Protein AF-A0A2X1XRP8-F1 (afdb_monomer_lite)

Radius of gyration: 18.34 Å; chains: 1; bounding box: 38×31×45 Å

Organism: Photobacterium damselae (NCBI:txid38293)

Secondary structure (DSSP, 8-state):
-EEEETTEEEE---S---TTTS-HHHHHHHHHTTHHHHHHHHHIIIIITTT----S--SHHHHHHHHHHHHHHHHHHHHHHHHHHHHTTPPPP-SS---

Sequence (99 aa):
MTRKIKGKDYQVLTSMIDPLRYPSKDIVALYEHRWEIELGYREQKQYMLGNRLTLRSRLPELVRQELWGILLTYNLIRYQMVELVLQFKRELPSLSIEF

pLDDT: mean 85.44, std 12.18, range [32.94, 96.56]

Structure (mmCIF, N/CA/C/O backbone):
data_AF-A0A2X1XRP8-F1
#
_entry.id   AF-A0A2X1XRP8-F1
#
loop_
_atom_site.group_PDB
_atom_site.id
_atom_site.type_symbol
_atom_site.label_atom_id
_atom_site.label_alt_id
_atom_site.label_comp_id
_atom_site.label_asym_id
_atom_site.label_entity_id
_atom_site.label_seq_id
_atom_site.pdbx_PDB_ins_code
_atom_site.Cartn_x
_atom_site.Cartn_y
_atom_site.Cartn_z
_atom_site.occupancy
_atom_site.B_iso_or_equiv
_atom_site.auth_seq_id
_atom_site.auth_comp_id
_atom_site.auth_asym_id
_atom_site.auth_atom_id
_atom_site.pdbx_PDB_model_num
ATOM 1 N N . MET A 1 1 ? -24.541 -4.079 3.205 1.00 83.75 1 MET A N 1
ATOM 2 C CA . MET A 1 1 ? -24.313 -3.223 4.395 1.00 83.75 1 MET A CA 1
ATOM 3 C C . MET A 1 1 ? -24.007 -1.807 3.922 1.00 83.75 1 MET A C 1
ATOM 5 O O . MET A 1 1 ? -23.320 -1.680 2.918 1.00 83.75 1 MET A O 1
ATOM 9 N N . THR A 1 2 ? -24.573 -0.766 4.544 1.00 82.06 2 THR A N 1
ATOM 10 C CA . THR A 1 2 ? -24.607 0.600 3.972 1.00 82.06 2 THR A CA 1
ATOM 11 C C . THR A 1 2 ? -23.906 1.607 4.881 1.00 82.06 2 THR A C 1
ATOM 13 O O . THR A 1 2 ? -24.127 1.597 6.090 1.00 82.06 2 THR A O 1
ATOM 16 N N . ARG A 1 3 ? -23.086 2.490 4.302 1.00 83.88 3 ARG A N 1
ATOM 17 C CA . ARG A 1 3 ? -22.387 3.587 4.986 1.00 83.88 3 ARG A CA 1
ATOM 18 C C . ARG A 1 3 ? -22.602 4.894 4.233 1.00 83.88 3 ARG A C 1
ATOM 20 O O . ARG A 1 3 ? -22.509 4.918 3.011 1.00 83.88 3 ARG A O 1
ATOM 27 N N . LYS A 1 4 ? -22.803 5.993 4.957 1.00 85.31 4 LYS A N 1
ATOM 28 C CA . LYS A 1 4 ? -22.880 7.335 4.375 1.00 85.31 4 LYS A CA 1
ATOM 29 C C . LYS A 1 4 ? -21.532 8.042 4.504 1.00 85.31 4 LYS A C 1
ATOM 31 O O . LYS A 1 4 ? -21.047 8.232 5.615 1.00 85.31 4 LYS A O 1
ATOM 36 N N . ILE A 1 5 ? -20.927 8.431 3.384 1.00 83.25 5 ILE A N 1
ATOM 37 C CA . ILE A 1 5 ? -19.656 9.172 3.339 1.00 83.25 5 ILE A CA 1
ATOM 38 C C . ILE A 1 5 ? -19.900 10.466 2.566 1.00 83.25 5 ILE A C 1
ATOM 40 O O . ILE A 1 5 ? -20.364 10.429 1.429 1.00 83.25 5 ILE A O 1
ATOM 44 N N . LYS A 1 6 ? -19.603 11.621 3.181 1.00 84.19 6 LYS A N 1
ATOM 45 C CA . LYS A 1 6 ? -19.793 12.958 2.573 1.00 84.19 6 LYS A CA 1
ATOM 46 C C . LYS A 1 6 ? -21.184 13.145 1.933 1.00 84.19 6 LYS A C 1
ATOM 48 O O . LYS A 1 6 ? -21.312 13.686 0.842 1.00 84.19 6 LYS A O 1
ATOM 53 N N . GLY A 1 7 ? -22.228 12.647 2.600 1.00 87.88 7 GLY A N 1
ATOM 54 C CA . GLY A 1 7 ? -23.619 12.752 2.142 1.00 87.88 7 GLY A CA 1
ATOM 55 C C . GLY A 1 7 ? -24.048 11.736 1.077 1.00 87.88 7 GLY A C 1
ATOM 56 O O . GLY A 1 7 ? -25.239 11.655 0.792 1.00 87.88 7 GLY A O 1
ATOM 57 N N . LYS A 1 8 ? -23.127 10.926 0.542 1.00 87.38 8 LYS A N 1
ATOM 58 C CA . LYS A 1 8 ? -23.419 9.866 -0.428 1.00 87.38 8 LYS A CA 1
ATOM 59 C C . LYS A 1 8 ? -23.477 8.505 0.262 1.00 87.38 8 LYS A C 1
ATOM 61 O O . LYS A 1 8 ? -22.635 8.204 1.109 1.00 87.38 8 LYS A O 1
ATOM 66 N N . ASP A 1 9 ? -24.461 7.691 -0.104 1.00 89.00 9 ASP A N 1
ATOM 67 C CA . ASP A 1 9 ? -24.600 6.331 0.415 1.00 89.00 9 ASP A CA 1
ATOM 68 C C . ASP A 1 9 ? -23.743 5.355 -0.400 1.00 89.00 9 ASP A C 1
ATOM 70 O O . ASP A 1 9 ? -23.770 5.339 -1.631 1.00 89.00 9 ASP A O 1
ATOM 74 N N . TYR A 1 10 ? -22.978 4.533 0.310 1.00 86.81 10 TYR A N 1
ATOM 75 C CA . TYR A 1 10 ? -22.119 3.486 -0.223 1.00 86.81 10 TYR A CA 1
ATOM 76 C C . TYR A 1 10 ? -22.582 2.146 0.325 1.00 86.81 10 TYR A C 1
ATOM 78 O O . TYR A 1 10 ? -22.816 2.000 1.525 1.00 86.81 10 TYR A O 1
ATOM 86 N N . GLN A 1 11 ? -22.692 1.156 -0.553 1.00 90.31 11 GLN A N 1
ATOM 87 C CA . GLN A 1 11 ? -23.033 -0.205 -0.168 1.00 90.31 11 GLN A CA 1
ATOM 88 C C . GLN A 1 11 ? -21.801 -1.095 -0.292 1.00 90.31 11 GLN A C 1
ATOM 90 O O . GLN A 1 11 ? -21.140 -1.119 -1.327 1.00 90.31 11 GLN A O 1
ATOM 95 N N . VAL A 1 12 ? -21.510 -1.831 0.775 1.00 89.31 12 VAL A N 1
ATOM 96 C CA . VAL A 1 12 ? -20.490 -2.876 0.807 1.00 89.31 12 VAL A CA 1
ATOM 97 C C . VAL A 1 12 ? -21.194 -4.227 0.703 1.00 89.31 12 VAL A C 1
ATOM 99 O O . VAL A 1 12 ? -22.127 -4.528 1.465 1.00 89.31 12 VAL A O 1
ATOM 102 N N . LEU A 1 13 ? -20.747 -5.014 -0.273 1.00 91.00 13 LEU A N 1
ATOM 103 C CA . LEU A 1 13 ? -21.150 -6.393 -0.530 1.00 91.00 13 LEU A CA 1
ATOM 104 C C . LEU A 1 13 ? -19.995 -7.305 -0.114 1.00 91.00 13 LEU A C 1
ATOM 106 O O . LEU A 1 13 ? -18.834 -6.990 -0.365 1.00 91.00 13 LEU A O 1
ATOM 110 N N . THR A 1 14 ? -20.307 -8.417 0.539 1.00 91.38 14 THR A N 1
ATOM 111 C CA . THR A 1 14 ? -19.311 -9.338 1.094 1.00 91.38 14 THR A CA 1
ATOM 112 C C . THR A 1 14 ? -19.816 -10.771 1.008 1.00 91.38 14 THR A C 1
ATOM 114 O O . THR A 1 14 ? -21.017 -11.010 1.118 1.00 91.38 14 THR A O 1
ATOM 117 N N . SER A 1 15 ? -18.899 -11.718 0.814 1.00 93.88 15 SER A N 1
ATOM 118 C CA . SER A 1 15 ? -19.167 -13.159 0.876 1.00 93.88 15 SER A CA 1
ATOM 119 C C . SER A 1 15 ? -19.139 -13.712 2.307 1.00 93.88 15 SER A C 1
ATOM 121 O O . SER A 1 15 ? -19.400 -14.893 2.515 1.00 93.88 15 SER A O 1
ATOM 123 N N . MET A 1 16 ? -18.825 -12.879 3.304 1.00 92.94 16 MET A N 1
ATOM 124 C CA . MET A 1 16 ? -18.883 -13.248 4.719 1.00 92.94 16 MET A CA 1
ATOM 125 C C . MET A 1 16 ? -20.345 -13.318 5.178 1.00 92.94 16 MET A C 1
ATOM 127 O O . MET A 1 16 ? -20.995 -12.287 5.339 1.00 92.94 16 MET A O 1
ATOM 131 N N . ILE A 1 17 ? -20.862 -14.539 5.353 1.00 93.56 17 ILE A N 1
ATOM 132 C CA . ILE A 1 17 ? -22.291 -14.797 5.611 1.00 93.56 17 ILE A CA 1
ATOM 133 C C . ILE A 1 17 ? -22.672 -14.900 7.092 1.00 93.56 17 ILE A C 1
ATOM 135 O O . ILE A 1 17 ? -23.853 -14.805 7.399 1.00 93.56 17 ILE A O 1
ATOM 139 N N . ASP A 1 18 ? -21.709 -15.117 7.994 1.00 94.81 18 ASP A N 1
ATOM 140 C CA . ASP A 1 18 ? -21.950 -15.283 9.435 1.00 94.81 18 ASP A CA 1
ATOM 141 C C . ASP A 1 18 ? -21.864 -13.925 10.161 1.00 94.81 18 ASP A C 1
ATOM 143 O O . ASP A 1 18 ? -20.757 -13.405 10.330 1.00 94.81 18 ASP A O 1
ATOM 147 N N . PRO A 1 19 ? -22.988 -13.340 10.621 1.00 90.25 19 PRO A N 1
ATOM 148 C CA . PRO A 1 19 ? -22.987 -12.014 11.238 1.00 90.25 19 PRO A CA 1
ATOM 149 C C . PRO A 1 19 ? -22.443 -11.989 12.673 1.00 90.25 19 PRO A C 1
ATOM 151 O O . PRO A 1 19 ? -22.065 -10.918 13.145 1.00 90.25 19 PRO A O 1
ATOM 154 N N . LEU A 1 20 ? -22.426 -13.132 13.375 1.00 93.69 20 LEU A N 1
ATOM 155 C CA . LEU A 1 20 ? -21.855 -13.250 14.724 1.00 93.69 20 LEU A CA 1
ATOM 156 C C . LEU A 1 20 ? -20.330 -13.284 14.650 1.00 93.69 20 LEU A C 1
ATOM 158 O O . LEU A 1 20 ? -19.655 -12.677 15.478 1.00 93.69 20 LEU A O 1
ATOM 162 N N . ARG A 1 21 ? -19.793 -13.970 13.636 1.00 94.19 21 ARG A N 1
ATOM 163 C CA . ARG A 1 21 ? -18.351 -14.039 13.386 1.00 94.19 21 ARG A CA 1
ATOM 164 C C . ARG A 1 21 ? -17.806 -12.812 12.661 1.00 94.19 21 ARG A C 1
ATOM 166 O O . ARG A 1 21 ? -16.666 -12.428 12.906 1.00 94.19 21 ARG A O 1
ATOM 173 N N . TYR A 1 22 ? -18.599 -12.212 11.776 1.00 92.44 22 TYR A N 1
ATOM 174 C CA . TYR A 1 22 ? -18.208 -11.054 10.976 1.00 92.44 22 TYR A CA 1
ATOM 175 C C . TYR A 1 22 ? -19.235 -9.925 11.122 1.00 92.44 22 TYR A C 1
ATOM 177 O O . TYR A 1 22 ? -20.097 -9.737 10.253 1.00 92.44 22 TYR A O 1
ATOM 185 N N . PRO A 1 23 ? -19.167 -9.151 12.218 1.00 92.69 23 PRO A N 1
ATOM 186 C CA . PRO A 1 23 ? -20.070 -8.034 12.425 1.00 92.69 23 PRO A CA 1
ATOM 187 C C . PRO A 1 23 ? -20.010 -7.036 11.265 1.00 92.69 23 PRO A C 1
ATOM 189 O O . PRO A 1 23 ? -18.944 -6.647 10.786 1.00 92.69 23 PRO A O 1
ATOM 192 N N . SER A 1 24 ? -21.178 -6.552 10.832 1.00 89.31 24 SER A N 1
ATOM 193 C CA . SER A 1 24 ? -21.268 -5.618 9.700 1.00 89.31 24 SER A CA 1
ATOM 194 C C . SER A 1 24 ? -20.456 -4.336 9.908 1.00 89.31 24 SER A C 1
ATOM 196 O O . SER A 1 24 ? -20.013 -3.751 8.923 1.00 89.31 24 SER A O 1
ATOM 198 N N . LYS A 1 25 ? -20.295 -3.876 11.154 1.00 89.12 25 LYS A N 1
ATOM 199 C CA . LYS A 1 25 ? -19.507 -2.676 11.465 1.00 89.12 25 LYS A CA 1
ATOM 200 C C . LYS A 1 25 ? -18.024 -2.895 11.175 1.00 89.12 25 LYS A C 1
ATOM 202 O O . LYS A 1 25 ? -17.406 -2.026 10.570 1.00 89.12 25 LYS A O 1
ATOM 207 N N . ASP A 1 26 ? -17.505 -4.067 11.517 1.00 91.19 26 ASP A N 1
ATOM 208 C CA . ASP A 1 26 ? -16.093 -4.409 11.347 1.00 91.19 26 ASP A CA 1
ATOM 209 C C . ASP A 1 26 ? -15.754 -4.587 9.867 1.00 91.19 26 ASP A C 1
ATOM 211 O O . ASP A 1 26 ? -14.733 -4.093 9.404 1.00 91.19 26 ASP A O 1
ATOM 215 N N . ILE A 1 27 ? -16.651 -5.203 9.088 1.00 91.69 27 ILE A N 1
ATOM 216 C CA . ILE A 1 27 ? -16.485 -5.316 7.630 1.00 91.69 27 ILE A CA 1
ATOM 217 C C . ILE A 1 27 ? -16.488 -3.932 6.971 1.00 91.69 27 ILE A C 1
ATOM 219 O O . ILE A 1 27 ? -15.672 -3.665 6.090 1.00 91.69 27 ILE A O 1
ATOM 223 N N . VAL A 1 28 ? -17.402 -3.046 7.382 1.00 89.25 28 VAL A N 1
ATOM 224 C CA . VAL A 1 28 ? -17.468 -1.680 6.845 1.00 89.25 28 VAL A CA 1
ATOM 225 C C . VAL A 1 28 ? -16.208 -0.895 7.203 1.00 89.25 28 VAL A C 1
ATOM 227 O O . VAL A 1 28 ? -15.658 -0.254 6.312 1.00 89.25 28 VAL A O 1
ATOM 230 N N . ALA A 1 29 ? -15.734 -0.986 8.450 1.00 87.88 29 ALA A N 1
ATOM 231 C CA . ALA A 1 29 ? -14.496 -0.351 8.901 1.00 87.88 29 ALA A CA 1
ATOM 232 C C . ALA A 1 29 ? -13.270 -0.897 8.151 1.00 87.88 29 ALA A C 1
ATOM 234 O O . ALA A 1 29 ? -12.455 -0.129 7.649 1.00 87.88 29 ALA A O 1
ATOM 235 N N . LEU A 1 30 ? -13.180 -2.219 7.974 1.00 88.44 30 LEU A N 1
ATOM 236 C CA . LEU A 1 30 ? -12.118 -2.858 7.197 1.00 88.44 30 LEU A CA 1
ATOM 237 C C . LEU A 1 30 ? -12.099 -2.361 5.746 1.00 88.44 30 LEU A C 1
ATOM 239 O O . LEU A 1 30 ? -11.037 -2.132 5.173 1.00 88.44 30 LEU A O 1
ATOM 243 N N . TYR A 1 31 ? -13.275 -2.161 5.150 1.00 87.44 31 TYR A N 1
ATOM 244 C CA . TYR A 1 31 ? -13.385 -1.664 3.783 1.00 87.44 31 TYR A CA 1
ATOM 245 C C . TYR A 1 31 ? -12.864 -0.224 3.626 1.00 87.44 31 TYR A C 1
ATOM 247 O O . TYR A 1 31 ? -12.513 0.174 2.515 1.00 87.44 31 TYR A O 1
ATOM 255 N N . GLU A 1 32 ? -12.758 0.555 4.709 1.00 80.44 32 GLU A N 1
ATOM 256 C CA . GLU A 1 32 ? -12.157 1.897 4.677 1.00 80.44 32 GLU A CA 1
ATOM 257 C C . GLU A 1 32 ? -10.664 1.838 4.338 1.00 80.44 32 GLU A C 1
ATOM 259 O O . GLU A 1 32 ? -10.178 2.642 3.540 1.00 80.44 32 GLU A O 1
ATOM 264 N N . HIS A 1 33 ? -9.967 0.812 4.831 1.00 85.06 33 HIS A N 1
ATOM 265 C CA . HIS A 1 33 ? -8.556 0.566 4.535 1.00 85.06 33 HIS A CA 1
ATOM 266 C C . HIS A 1 33 ? -8.309 0.173 3.074 1.00 85.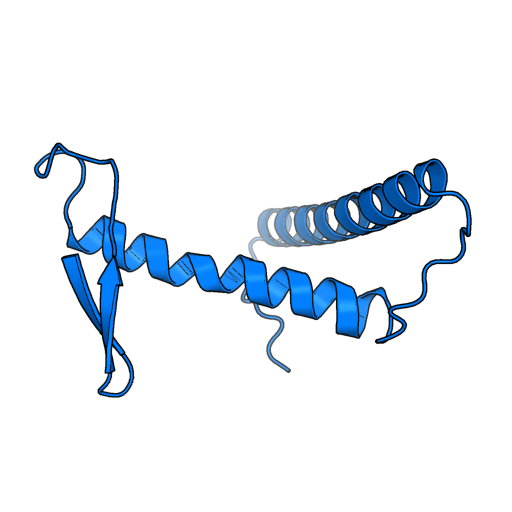06 33 HIS A C 1
ATOM 268 O O . HIS A 1 33 ? -7.176 0.224 2.604 1.00 85.06 33 HIS A O 1
ATOM 274 N N . ARG A 1 34 ? -9.354 -0.142 2.288 1.00 86.50 34 ARG A N 1
ATOM 275 C CA . ARG A 1 34 ? -9.197 -0.382 0.843 1.00 86.50 34 ARG A CA 1
ATOM 276 C C . ARG A 1 34 ? -8.551 0.815 0.147 1.00 86.50 34 ARG A C 1
ATOM 278 O O . ARG A 1 34 ? -7.824 0.619 -0.820 1.00 86.50 34 ARG A O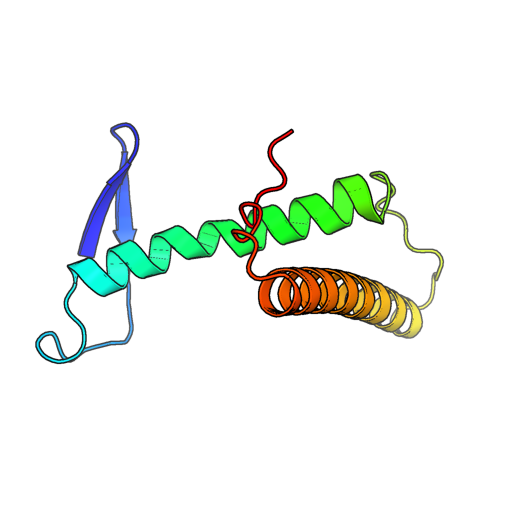 1
ATOM 285 N N . TRP A 1 35 ? -8.802 2.040 0.613 1.00 82.19 35 TRP A N 1
ATOM 286 C CA . TRP A 1 35 ? -8.240 3.243 -0.006 1.00 82.19 35 TRP A CA 1
ATOM 287 C C . TRP A 1 35 ? -6.705 3.299 0.065 1.00 82.19 35 TRP A C 1
ATOM 289 O O . TRP A 1 35 ? -6.071 3.938 -0.774 1.00 82.19 35 TRP A O 1
ATOM 299 N N . GLU A 1 36 ? -6.091 2.572 1.001 1.00 84.44 36 GLU A N 1
ATOM 300 C CA . GLU A 1 36 ? -4.634 2.504 1.151 1.00 84.44 36 GLU A CA 1
ATOM 301 C C . GLU A 1 36 ? -3.950 1.944 -0.104 1.00 84.44 36 GLU A C 1
ATOM 303 O O . GLU A 1 36 ? -2.883 2.424 -0.486 1.00 84.44 36 GLU A O 1
ATOM 308 N N . ILE A 1 37 ? -4.584 1.002 -0.819 1.00 85.69 37 ILE A N 1
ATOM 309 C CA . ILE A 1 37 ? -4.011 0.466 -2.065 1.00 85.69 37 ILE A CA 1
ATOM 310 C C . ILE A 1 37 ? -3.975 1.519 -3.177 1.00 85.69 37 ILE A C 1
ATOM 312 O O . ILE A 1 37 ? -3.034 1.571 -3.968 1.00 85.69 37 ILE A O 1
ATOM 316 N N . GLU A 1 38 ? -4.985 2.390 -3.234 1.00 87.94 38 GLU A N 1
ATOM 317 C CA . GLU A 1 38 ? -5.060 3.457 -4.232 1.00 87.94 38 GLU A CA 1
ATOM 318 C C . GLU A 1 38 ? -4.002 4.522 -3.969 1.00 87.94 38 GLU A C 1
ATOM 320 O O . GLU A 1 38 ? -3.380 5.033 -4.907 1.00 87.94 38 GLU A O 1
ATOM 325 N N . LEU A 1 39 ? -3.750 4.804 -2.690 1.00 87.38 39 LEU A N 1
ATOM 326 C CA . LEU A 1 39 ? -2.653 5.660 -2.278 1.00 87.38 39 LEU A CA 1
ATOM 327 C C . LEU A 1 39 ? -1.301 5.041 -2.650 1.0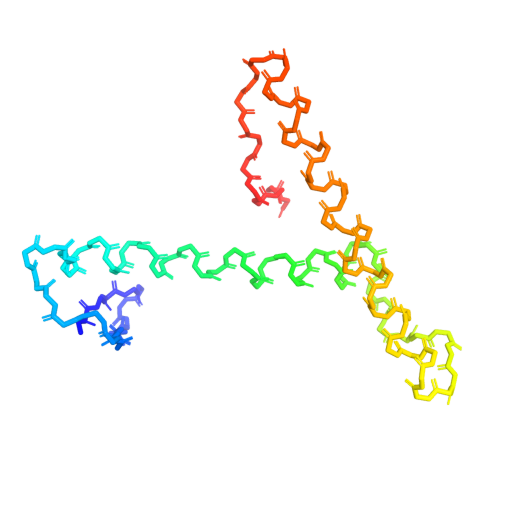0 87.38 39 LEU A C 1
ATOM 329 O O . LEU A 1 39 ? -0.490 5.715 -3.280 1.00 87.38 39 LEU A O 1
ATOM 333 N N . GLY A 1 40 ? -1.098 3.746 -2.395 1.00 88.50 40 GLY A N 1
ATOM 334 C CA . GLY A 1 40 ? 0.124 3.046 -2.798 1.00 88.50 40 GLY A CA 1
ATOM 335 C C . GLY A 1 40 ? 0.367 3.073 -4.312 1.00 88.50 40 GLY A C 1
ATOM 336 O O . GLY A 1 40 ? 1.489 3.305 -4.764 1.00 88.50 40 GLY A O 1
ATOM 337 N N . TYR A 1 41 ? -0.684 2.931 -5.128 1.00 88.31 41 TYR A N 1
ATOM 338 C CA . TYR A 1 41 ? -0.563 3.099 -6.581 1.00 88.31 41 TYR A CA 1
ATOM 339 C C . TYR A 1 41 ? -0.211 4.528 -6.991 1.00 88.31 41 TYR A C 1
ATOM 341 O O . TYR A 1 41 ? 0.556 4.714 -7.942 1.00 88.31 41 TYR A O 1
ATOM 349 N N . ARG A 1 42 ? -0.761 5.539 -6.307 1.00 89.00 42 ARG A N 1
ATOM 350 C CA . ARG A 1 42 ? -0.369 6.935 -6.529 1.00 89.00 42 ARG A CA 1
ATOM 351 C C . ARG A 1 42 ? 1.105 7.122 -6.208 1.00 89.00 42 ARG A C 1
ATOM 353 O O . ARG A 1 42 ? 1.812 7.709 -7.020 1.00 89.00 42 ARG A O 1
ATOM 360 N N . GLU A 1 43 ? 1.576 6.591 -5.086 1.00 89.38 43 GLU A N 1
ATOM 361 C CA . GLU A 1 43 ? 2.965 6.757 -4.672 1.00 89.38 43 GLU A CA 1
ATOM 362 C C . GLU A 1 43 ? 3.951 6.162 -5.679 1.00 89.38 43 GLU A C 1
ATOM 364 O O . GLU A 1 43 ? 4.925 6.811 -6.066 1.00 89.38 43 GLU A O 1
ATOM 369 N N . GLN A 1 44 ? 3.654 4.959 -6.174 1.00 89.44 44 GLN A N 1
ATOM 370 C CA . GLN A 1 44 ? 4.456 4.303 -7.205 1.00 89.44 44 GLN A CA 1
ATOM 371 C C . GLN A 1 44 ? 4.511 5.128 -8.498 1.00 89.44 44 GLN A C 1
ATOM 373 O O . GLN A 1 44 ? 5.585 5.366 -9.047 1.00 89.44 44 GLN A O 1
ATOM 378 N N . LYS A 1 45 ? 3.359 5.598 -8.992 1.00 87.56 45 LYS A N 1
ATOM 379 C CA . LYS A 1 45 ? 3.282 6.331 -10.267 1.00 87.56 45 LYS A CA 1
ATOM 380 C C . LYS A 1 45 ? 3.865 7.739 -10.175 1.00 87.56 45 LYS A C 1
ATOM 382 O O . LYS A 1 45 ? 4.586 8.169 -11.072 1.00 87.56 45 LYS A O 1
ATOM 387 N N . GLN A 1 46 ? 3.530 8.465 -9.116 1.00 87.62 46 GLN A N 1
ATOM 388 C CA . GLN A 1 46 ? 3.836 9.884 -8.990 1.00 87.62 46 GLN A CA 1
ATOM 389 C C . GLN A 1 46 ? 5.229 10.116 -8.410 1.00 87.62 46 GLN A C 1
ATOM 391 O O . GLN A 1 46 ? 5.975 10.921 -8.961 1.00 87.62 46 GLN A O 1
ATOM 396 N N . TYR A 1 47 ? 5.590 9.410 -7.337 1.00 85.69 47 TYR A N 1
ATOM 397 C CA . TYR A 1 47 ? 6.853 9.645 -6.640 1.00 85.69 47 TYR A CA 1
ATOM 398 C C . TYR A 1 47 ? 7.948 8.719 -7.153 1.00 85.69 47 TYR A C 1
ATOM 400 O O . TYR A 1 47 ? 8.949 9.197 -7.678 1.00 85.69 47 TYR A O 1
ATOM 408 N N . MET A 1 48 ? 7.744 7.401 -7.079 1.00 86.06 48 MET A N 1
ATOM 409 C CA . MET A 1 48 ? 8.794 6.442 -7.436 1.00 86.06 48 MET A CA 1
ATOM 410 C C . MET A 1 48 ? 9.163 6.509 -8.927 1.00 86.06 48 MET A C 1
ATOM 412 O O . MET A 1 48 ? 10.341 6.490 -9.274 1.00 86.06 48 MET A O 1
ATOM 416 N N . LEU A 1 49 ? 8.167 6.631 -9.809 1.00 87.00 49 LEU A N 1
ATOM 417 C CA . LEU A 1 49 ? 8.380 6.788 -11.252 1.00 87.00 49 LEU A CA 1
ATOM 418 C C . LEU A 1 49 ? 8.466 8.254 -11.704 1.00 87.00 49 LEU A C 1
ATOM 420 O O . LEU A 1 49 ? 8.637 8.519 -12.895 1.00 87.00 49 LEU A O 1
ATOM 424 N N . GLY A 1 50 ? 8.338 9.223 -10.792 1.00 85.00 50 GLY A N 1
ATOM 425 C CA . GLY A 1 50 ? 8.412 10.649 -11.124 1.00 85.00 50 GLY A CA 1
ATOM 426 C C . GLY A 1 50 ? 7.396 11.080 -12.188 1.00 85.00 50 GLY A C 1
ATOM 427 O O . GLY A 1 50 ? 7.734 11.855 -13.083 1.00 85.00 50 GLY A O 1
ATOM 428 N N . ASN A 1 51 ? 6.183 10.518 -12.150 1.00 84.06 51 ASN A N 1
ATOM 429 C CA . ASN A 1 51 ? 5.115 10.718 -13.135 1.00 84.06 51 ASN A CA 1
ATOM 43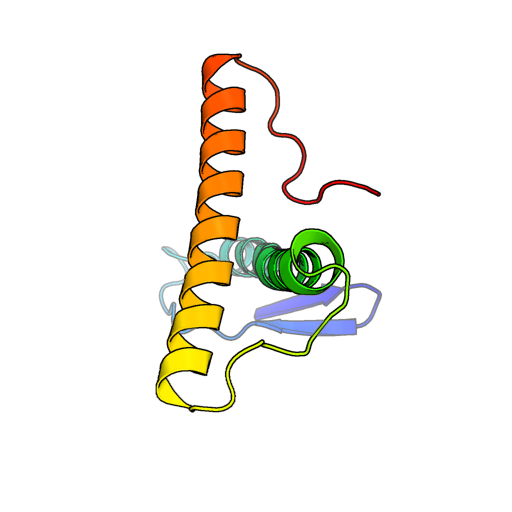0 C C . ASN A 1 51 ? 5.468 10.283 -14.576 1.00 84.06 51 ASN A C 1
ATOM 432 O O . ASN A 1 51 ? 4.750 10.598 -15.527 1.00 84.06 51 ASN A O 1
ATOM 436 N N . ARG A 1 52 ? 6.564 9.534 -14.764 1.00 83.25 52 ARG A N 1
ATOM 437 C CA . ARG A 1 52 ? 6.921 8.924 -16.049 1.00 83.25 52 ARG A CA 1
ATOM 438 C C . ARG A 1 52 ? 6.230 7.573 -16.160 1.00 83.25 52 ARG A C 1
ATOM 440 O O . ARG A 1 52 ? 6.694 6.573 -15.629 1.00 83.25 52 ARG A O 1
ATOM 447 N N . LEU A 1 53 ? 5.111 7.546 -16.877 1.00 72.25 53 LEU A N 1
ATOM 448 C CA . LEU A 1 53 ? 4.340 6.319 -17.116 1.00 72.25 53 LEU A CA 1
ATOM 449 C C . LEU A 1 53 ? 4.912 5.447 -18.247 1.00 72.25 53 LEU A C 1
ATOM 451 O O . LEU A 1 53 ? 4.375 4.383 -18.542 1.00 72.25 53 LEU A O 1
ATOM 455 N N . THR A 1 54 ? 5.981 5.894 -18.906 1.00 81.31 54 THR A N 1
ATOM 456 C CA . THR A 1 54 ? 6.635 5.158 -19.989 1.00 81.31 54 THR A CA 1
ATOM 457 C C . THR A 1 54 ? 7.668 4.188 -19.431 1.00 81.31 54 THR A C 1
ATOM 459 O O . THR A 1 54 ? 8.692 4.614 -18.892 1.00 81.31 54 THR A O 1
ATOM 462 N N . LEU A 1 55 ? 7.408 2.897 -19.612 1.00 86.12 55 LEU A N 1
ATOM 463 C CA . LEU A 1 55 ? 8.355 1.819 -19.341 1.00 86.12 55 LEU A CA 1
ATOM 464 C C . LEU A 1 55 ? 9.421 1.755 -20.441 1.00 86.12 55 LEU A C 1
ATOM 466 O O . LEU A 1 55 ? 9.190 2.184 -21.576 1.00 86.12 55 LEU A O 1
ATOM 470 N N . ARG A 1 56 ? 10.611 1.258 -20.099 1.00 88.94 56 ARG A N 1
ATOM 471 C CA . ARG A 1 56 ? 11.761 1.260 -21.017 1.00 88.94 56 ARG A CA 1
ATOM 472 C C . ARG A 1 56 ? 11.642 0.202 -22.102 1.00 88.94 56 ARG A C 1
ATOM 474 O O . ARG A 1 56 ? 12.086 0.432 -23.229 1.00 88.94 56 ARG A O 1
ATOM 481 N N . SER A 1 57 ? 11.091 -0.960 -21.764 1.00 90.00 57 SER A N 1
ATOM 482 C CA . SER A 1 57 ? 11.023 -2.066 -22.712 1.00 90.00 57 SER A CA 1
ATOM 483 C C . SER A 1 57 ? 9.879 -1.925 -23.716 1.00 90.00 57 SER A C 1
ATOM 485 O O . SER A 1 57 ? 8.801 -1.430 -23.402 1.00 90.00 57 SER A O 1
ATOM 487 N N . ARG A 1 58 ? 10.112 -2.414 -24.939 1.00 90.12 58 ARG A N 1
ATOM 488 C CA . ARG A 1 58 ? 9.102 -2.528 -26.007 1.00 90.12 58 ARG A CA 1
ATOM 489 C C . ARG A 1 58 ? 8.620 -3.967 -26.226 1.00 90.12 58 ARG A C 1
ATOM 491 O O . ARG A 1 58 ? 7.765 -4.195 -27.074 1.00 90.12 58 ARG A O 1
ATOM 498 N N . LEU A 1 59 ? 9.167 -4.928 -25.477 1.00 95.56 59 LEU A N 1
ATOM 499 C CA . LEU A 1 59 ? 8.780 -6.341 -25.518 1.00 95.56 59 LEU A CA 1
ATOM 500 C C . LEU A 1 59 ? 7.780 -6.635 -24.386 1.00 95.56 59 LEU A C 1
ATOM 502 O O . LEU A 1 59 ? 8.113 -6.350 -23.231 1.00 95.56 59 LEU A O 1
ATOM 506 N N . PRO A 1 60 ? 6.595 -7.212 -24.666 1.00 94.38 60 PRO A N 1
ATOM 507 C CA . PRO A 1 60 ? 5.561 -7.458 -23.655 1.00 94.38 60 PRO A CA 1
ATOM 508 C C . PRO A 1 60 ? 6.049 -8.237 -22.425 1.00 94.38 60 PRO A C 1
ATOM 510 O O . PRO A 1 60 ? 5.652 -7.944 -21.298 1.00 94.38 60 PRO A O 1
ATOM 513 N N . GLU A 1 61 ? 6.934 -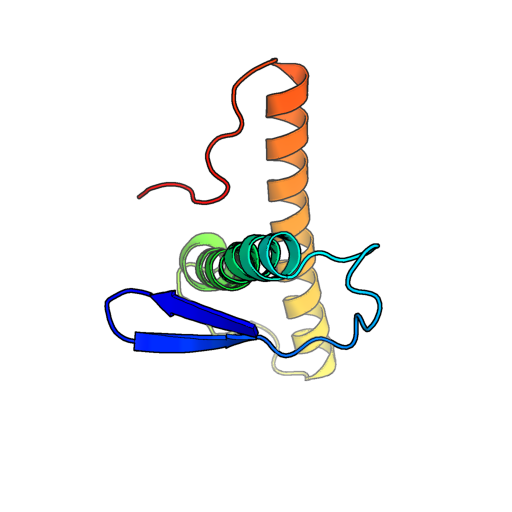9.211 -22.620 1.00 96.56 61 GLU A N 1
ATOM 514 C CA . GLU A 1 61 ? 7.518 -10.040 -21.561 1.00 96.56 61 GLU A CA 1
ATOM 515 C C . GLU A 1 61 ? 8.349 -9.198 -20.592 1.00 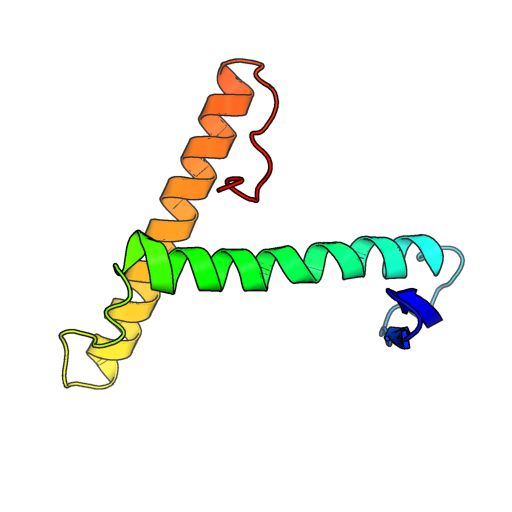96.56 61 GLU A C 1
ATOM 517 O O . GLU A 1 61 ? 8.181 -9.278 -19.376 1.00 96.56 61 GLU A O 1
ATOM 522 N N . LEU A 1 62 ? 9.209 -8.347 -21.144 1.00 96.12 62 LEU A N 1
ATOM 523 C CA . LEU A 1 62 ? 10.096 -7.481 -20.379 1.00 96.12 62 LEU A CA 1
ATOM 524 C C . LEU A 1 62 ? 9.337 -6.312 -19.737 1.00 96.12 62 LEU A C 1
ATOM 526 O O . LEU A 1 62 ? 9.694 -5.884 -18.647 1.00 96.12 62 LEU A O 1
ATOM 530 N N . VAL A 1 63 ? 8.256 -5.836 -20.361 1.00 94.25 63 VAL A N 1
ATOM 531 C CA . VAL A 1 63 ? 7.329 -4.871 -19.748 1.00 94.25 63 VAL A CA 1
ATOM 532 C C . VAL A 1 63 ? 6.694 -5.455 -18.483 1.00 94.25 63 VAL A C 1
ATOM 534 O O . VAL A 1 63 ? 6.656 -4.788 -17.449 1.00 94.25 63 VAL A O 1
ATOM 537 N N . ARG A 1 64 ? 6.237 -6.717 -18.525 1.00 95.06 64 ARG A N 1
ATOM 538 C CA . ARG A 1 64 ? 5.726 -7.408 -17.328 1.00 95.06 64 ARG A CA 1
ATOM 539 C C . ARG A 1 64 ? 6.805 -7.513 -16.250 1.00 95.06 64 ARG A C 1
ATOM 541 O O . ARG A 1 64 ? 6.518 -7.244 -15.088 1.00 95.06 64 ARG A O 1
ATOM 548 N N . GLN A 1 65 ? 8.036 -7.865 -16.624 1.00 96.00 65 GLN A N 1
ATOM 549 C CA . GLN A 1 65 ? 9.164 -7.930 -15.691 1.00 96.00 65 GLN A CA 1
ATOM 550 C C . GLN A 1 65 ? 9.457 -6.571 -15.036 1.00 96.00 65 GLN A C 1
ATOM 552 O O . GLN A 1 65 ? 9.665 -6.511 -13.827 1.00 96.00 65 GLN A O 1
ATOM 557 N N . GLU A 1 66 ? 9.446 -5.482 -15.807 1.00 93.56 66 GLU A N 1
ATOM 558 C CA . GLU A 1 66 ? 9.675 -4.123 -15.305 1.00 93.56 66 GLU A CA 1
ATOM 559 C C . GLU A 1 66 ? 8.601 -3.720 -14.281 1.00 93.56 66 GLU A C 1
ATOM 561 O O . GLU A 1 66 ? 8.932 -3.238 -13.197 1.00 93.56 66 GLU A O 1
ATOM 566 N N . LEU A 1 67 ? 7.326 -4.015 -14.562 1.00 92.19 67 LEU A N 1
ATOM 567 C CA . LEU A 1 67 ? 6.220 -3.796 -13.622 1.00 92.19 67 LEU A CA 1
ATOM 568 C C . LEU A 1 67 ? 6.394 -4.584 -12.320 1.00 92.19 67 LEU A C 1
ATOM 570 O O . LEU A 1 67 ? 6.204 -4.028 -11.237 1.00 92.19 67 LEU A O 1
ATOM 574 N N . TRP A 1 68 ? 6.791 -5.856 -12.407 1.00 94.81 68 TRP A N 1
ATOM 575 C CA . TRP A 1 68 ? 7.096 -6.660 -11.222 1.00 94.81 68 TRP A CA 1
ATOM 576 C C . TRP A 1 68 ? 8.269 -6.090 -10.426 1.00 94.81 68 TRP A C 1
ATOM 578 O O . TRP A 1 68 ? 8.200 -6.049 -9.200 1.00 94.81 68 TRP A O 1
ATOM 588 N N . GLY A 1 69 ? 9.311 -5.599 -11.101 1.00 93.81 69 GLY A N 1
ATOM 589 C CA . GLY A 1 69 ? 10.442 -4.937 -10.453 1.00 93.81 69 GLY A CA 1
ATOM 590 C C . GLY A 1 69 ? 10.026 -3.682 -9.682 1.00 93.81 69 GLY A C 1
ATOM 591 O O . GLY A 1 69 ? 10.450 -3.496 -8.540 1.00 93.81 69 GLY A O 1
ATOM 592 N N . ILE A 1 70 ? 9.152 -2.854 -10.263 1.00 91.94 70 ILE A N 1
ATOM 593 C CA . ILE A 1 70 ? 8.607 -1.653 -9.610 1.00 91.94 70 ILE A CA 1
ATOM 594 C C . ILE A 1 70 ? 7.793 -2.037 -8.371 1.00 91.94 70 ILE A C 1
ATOM 596 O O . ILE A 1 70 ? 8.042 -1.510 -7.286 1.00 91.94 70 ILE A O 1
ATOM 600 N N . LEU A 1 71 ? 6.867 -2.992 -8.513 1.00 92.56 71 LEU A N 1
ATOM 601 C CA . LEU A 1 71 ? 6.038 -3.479 -7.408 1.00 92.56 71 LEU A CA 1
ATOM 602 C C . LEU A 1 71 ? 6.892 -4.051 -6.272 1.00 92.56 71 LEU A C 1
ATOM 604 O O . LEU A 1 71 ? 6.667 -3.715 -5.110 1.00 92.56 71 LEU A O 1
ATOM 608 N N . LEU A 1 72 ? 7.881 -4.886 -6.596 1.00 95.44 72 LEU A N 1
ATOM 609 C CA . LEU A 1 72 ? 8.781 -5.489 -5.614 1.00 95.44 72 LEU A CA 1
ATOM 610 C C . LEU A 1 72 ? 9.576 -4.417 -4.864 1.00 95.44 72 LEU A C 1
ATOM 612 O O . LEU A 1 72 ? 9.618 -4.427 -3.638 1.00 95.44 72 LEU A O 1
ATOM 616 N N . THR A 1 73 ? 10.169 -3.473 -5.595 1.00 93.94 73 THR A N 1
ATOM 617 C CA . THR A 1 73 ? 11.003 -2.417 -5.009 1.00 93.94 73 THR A CA 1
ATOM 618 C C . THR A 1 73 ? 10.185 -1.513 -4.090 1.00 93.94 73 THR A C 1
ATOM 620 O O . THR A 1 73 ? 10.624 -1.210 -2.984 1.00 93.94 73 THR A O 1
ATOM 623 N N . TYR A 1 74 ? 8.973 -1.128 -4.504 1.00 91.88 74 TYR A N 1
ATOM 624 C CA . TYR A 1 74 ? 8.072 -0.346 -3.659 1.00 91.88 74 TYR A CA 1
ATOM 625 C C . TYR A 1 74 ? 7.732 -1.089 -2.359 1.00 91.88 74 TYR A C 1
ATOM 627 O O . TYR A 1 74 ? 7.890 -0.531 -1.274 1.00 91.88 74 TYR A O 1
ATOM 635 N N . ASN A 1 75 ? 7.330 -2.362 -2.447 1.00 92.12 75 ASN A N 1
ATOM 636 C CA . ASN A 1 75 ? 7.001 -3.159 -1.262 1.00 92.12 75 ASN A CA 1
ATOM 637 C C . ASN A 1 75 ? 8.214 -3.364 -0.345 1.00 92.12 75 ASN A C 1
ATOM 639 O O . ASN A 1 75 ? 8.060 -3.306 0.870 1.00 92.12 75 ASN A O 1
ATOM 643 N N . LEU A 1 76 ? 9.415 -3.539 -0.904 1.00 95.00 76 LEU A N 1
ATOM 644 C CA . LEU A 1 76 ? 10.646 -3.683 -0.129 1.00 95.00 76 LEU A CA 1
ATOM 645 C C . LEU A 1 76 ? 10.966 -2.417 0.679 1.00 95.00 76 LEU A C 1
ATOM 647 O O . LEU A 1 76 ? 11.236 -2.506 1.874 1.00 95.00 76 LEU A O 1
ATOM 651 N N . ILE A 1 77 ? 10.876 -1.236 0.055 1.00 91.44 77 ILE A N 1
ATOM 652 C CA . ILE A 1 77 ? 11.089 0.047 0.744 1.00 91.44 77 ILE A CA 1
ATOM 653 C C . ILE A 1 77 ? 10.068 0.217 1.875 1.00 91.44 77 ILE A C 1
ATOM 655 O O . ILE A 1 77 ? 10.431 0.588 2.991 1.00 91.44 77 ILE A O 1
ATOM 659 N N . ARG A 1 78 ? 8.793 -0.087 1.609 1.00 88.56 78 ARG A N 1
ATOM 660 C CA . ARG A 1 78 ? 7.718 0.013 2.607 1.00 88.56 78 ARG A CA 1
ATOM 661 C C . ARG A 1 78 ? 7.909 -0.960 3.764 1.00 88.56 78 ARG A C 1
ATOM 663 O O . ARG A 1 78 ? 7.747 -0.563 4.914 1.00 88.56 78 ARG A O 1
ATOM 670 N N . TYR A 1 79 ? 8.304 -2.194 3.474 1.00 91.19 79 TYR A N 1
ATOM 671 C CA . TYR A 1 79 ? 8.634 -3.189 4.488 1.00 91.19 79 TYR A CA 1
ATOM 672 C C . TYR A 1 79 ? 9.768 -2.700 5.395 1.00 91.19 79 TYR A C 1
ATOM 674 O O . TYR A 1 79 ? 9.628 -2.697 6.616 1.00 91.19 79 TYR A O 1
ATOM 682 N N . GLN A 1 80 ? 10.848 -2.184 4.806 1.00 91.69 80 GLN A N 1
ATOM 683 C CA . GLN A 1 80 ? 11.997 -1.709 5.569 1.00 91.69 80 GLN A CA 1
ATOM 684 C C . GLN A 1 80 ? 11.671 -0.473 6.422 1.00 91.69 80 GLN A C 1
ATOM 686 O O . GLN A 1 80 ? 12.149 -0.360 7.548 1.00 91.69 80 GLN A O 1
ATOM 691 N N . MET A 1 81 ? 10.808 0.431 5.941 1.00 90.06 81 MET A N 1
ATOM 692 C CA . MET A 1 81 ? 10.281 1.534 6.756 1.00 90.06 81 MET A CA 1
ATOM 693 C C . MET A 1 81 ? 9.544 1.021 8.000 1.00 90.06 81 MET A C 1
ATOM 695 O O . MET A 1 81 ? 9.780 1.525 9.097 1.00 90.06 81 MET A O 1
ATOM 699 N N . VAL A 1 82 ? 8.678 0.015 7.840 1.00 87.94 82 VAL A N 1
ATOM 700 C CA . VAL A 1 82 ? 7.932 -0.588 8.955 1.00 87.94 82 VAL A CA 1
ATOM 701 C C . VAL A 1 82 ? 8.879 -1.264 9.945 1.00 87.94 82 VAL A C 1
ATOM 703 O O . VAL A 1 82 ? 8.760 -1.028 11.146 1.00 87.94 82 VAL A O 1
ATOM 706 N N . GLU A 1 83 ? 9.853 -2.044 9.470 1.00 89.94 83 GLU A N 1
ATOM 707 C CA . GLU A 1 83 ? 10.843 -2.682 10.347 1.00 89.94 83 GLU A CA 1
ATOM 708 C C . GLU A 1 83 ? 11.632 -1.663 11.174 1.00 89.94 83 GLU A C 1
ATOM 710 O O . GLU A 1 83 ? 11.787 -1.839 12.383 1.00 89.94 83 GLU A O 1
ATOM 715 N N . LEU A 1 84 ? 12.078 -0.566 10.556 1.00 90.75 84 LEU A N 1
ATOM 716 C CA . LEU A 1 84 ? 12.811 0.486 11.260 1.00 90.75 84 LEU A CA 1
ATOM 717 C C . LEU A 1 84 ? 11.953 1.141 12.347 1.00 90.75 84 LEU A C 1
ATOM 719 O O . LEU A 1 84 ? 12.420 1.350 13.466 1.00 90.75 84 LEU A O 1
ATOM 723 N N . VAL A 1 85 ? 10.688 1.441 12.058 1.00 88.44 85 VAL A N 1
ATOM 724 C CA . VAL A 1 85 ? 9.767 2.008 13.054 1.00 88.44 85 VAL A CA 1
ATOM 725 C C . VAL A 1 85 ? 9.622 1.078 14.260 1.00 88.44 85 VAL A C 1
ATOM 727 O O . VAL A 1 85 ? 9.737 1.535 15.402 1.00 88.44 85 VAL A O 1
ATOM 730 N N . LEU A 1 86 ? 9.417 -0.220 14.008 1.00 87.31 86 LEU A N 1
ATOM 731 C CA . LEU A 1 86 ? 9.290 -1.238 15.051 1.00 87.31 86 LEU A CA 1
ATOM 732 C C . LEU A 1 86 ? 10.568 -1.338 15.894 1.00 87.31 86 LEU A C 1
ATOM 734 O O . LEU A 1 86 ? 10.494 -1.392 17.122 1.00 87.31 86 LEU A O 1
ATOM 738 N N . GLN A 1 87 ? 11.737 -1.298 15.250 1.00 87.81 87 GLN A N 1
ATOM 739 C CA . GLN A 1 87 ? 13.034 -1.354 15.921 1.00 87.81 87 GLN A CA 1
ATOM 740 C C . GLN A 1 87 ? 13.273 -0.144 16.836 1.00 87.81 87 GLN A C 1
ATOM 742 O O . GLN A 1 87 ? 13.788 -0.297 17.943 1.00 87.81 87 GLN A O 1
ATOM 747 N N . PHE A 1 88 ? 12.887 1.057 16.401 1.00 86.00 88 PHE A N 1
ATOM 748 C CA . PHE A 1 88 ? 13.121 2.295 17.149 1.00 86.00 88 PHE A CA 1
ATOM 749 C C . PHE A 1 88 ? 11.972 2.688 18.092 1.00 86.00 88 PHE A C 1
ATOM 751 O O . PHE A 1 88 ? 12.027 3.774 18.672 1.00 86.00 88 PHE A O 1
ATOM 758 N N . LYS A 1 89 ? 10.946 1.832 18.264 1.00 76.75 89 LYS A N 1
ATOM 759 C CA . LYS A 1 89 ? 9.717 2.117 19.039 1.00 76.75 89 LYS A CA 1
ATOM 760 C C . LYS A 1 89 ? 9.124 3.496 18.726 1.00 76.75 89 LYS A C 1
ATOM 762 O O . LYS A 1 89 ? 8.630 4.190 19.615 1.00 76.75 89 LYS A O 1
ATOM 767 N N . ARG A 1 90 ? 9.221 3.922 17.468 1.00 67.75 90 ARG A N 1
ATOM 768 C CA . ARG A 1 90 ? 8.576 5.154 17.011 1.00 67.75 90 ARG A CA 1
ATOM 769 C C . ARG A 1 90 ? 7.152 4.835 16.585 1.00 67.75 90 ARG A C 1
ATOM 771 O O . ARG A 1 90 ? 6.829 3.687 16.292 1.00 67.75 90 ARG A O 1
ATOM 778 N N . GLU A 1 91 ? 6.297 5.846 16.577 1.00 67.50 91 GLU A N 1
ATOM 779 C CA . GLU A 1 91 ? 4.985 5.702 15.959 1.00 67.50 91 GLU A CA 1
ATOM 780 C C . GLU A 1 91 ? 5.171 5.463 14.458 1.00 67.50 91 GLU A C 1
ATOM 782 O O . GLU A 1 91 ? 6.075 6.033 13.837 1.00 67.50 91 GLU A O 1
ATOM 787 N N . LEU A 1 92 ? 4.343 4.583 13.884 1.00 59.25 92 LEU A N 1
ATOM 788 C CA . LEU A 1 92 ? 4.292 4.414 12.437 1.00 59.25 92 LEU A CA 1
ATOM 789 C C . LEU A 1 92 ? 3.959 5.779 11.837 1.00 59.25 92 LEU A C 1
ATOM 791 O O . LEU A 1 92 ? 2.901 6.319 12.170 1.00 59.25 92 LEU A O 1
ATOM 795 N N . PRO A 1 93 ? 4.814 6.346 10.962 1.00 59.75 93 PRO A N 1
ATOM 796 C CA . PRO A 1 93 ? 4.344 7.429 10.127 1.00 59.75 93 PRO A CA 1
ATOM 797 C C . PRO A 1 93 ? 3.120 6.877 9.402 1.00 59.75 93 PRO A C 1
ATOM 799 O O . PRO A 1 93 ? 3.134 5.719 8.963 1.00 59.75 93 PRO A O 1
ATOM 802 N N . SER A 1 94 ? 2.038 7.656 9.367 1.00 54.34 94 SER A N 1
ATOM 803 C CA . SER A 1 94 ? 0.824 7.269 8.656 1.00 54.34 94 SER A CA 1
ATOM 804 C C . SER A 1 94 ? 1.214 6.657 7.310 1.00 54.34 94 SER A C 1
ATOM 806 O O . SER A 1 94 ? 2.117 7.153 6.632 1.00 54.34 94 SER A O 1
ATOM 808 N N . LEU A 1 95 ? 0.590 5.533 6.931 1.00 52.19 95 LEU A N 1
ATOM 809 C CA . LEU A 1 95 ? 0.910 4.890 5.651 1.00 52.19 95 LEU A CA 1
ATOM 810 C C . LEU A 1 95 ? 0.730 5.867 4.479 1.00 52.19 95 LEU A C 1
ATOM 812 O O . LEU A 1 95 ? 1.360 5.680 3.444 1.00 52.19 95 LEU A O 1
ATOM 816 N N . SER A 1 96 ? -0.066 6.913 4.677 1.00 49.16 96 SER A N 1
ATOM 817 C CA . SER A 1 96 ? -0.009 8.165 3.944 1.00 49.16 96 SER A CA 1
ATOM 818 C C . SER A 1 96 ? 1.207 8.969 4.391 1.00 49.16 96 SER A C 1
ATOM 820 O O . SER A 1 96 ? 1.192 9.536 5.485 1.00 49.16 96 SER A O 1
ATOM 822 N N . ILE A 1 97 ? 2.241 9.079 3.559 1.00 44.50 97 ILE A N 1
ATOM 823 C CA . ILE A 1 97 ? 3.142 10.219 3.722 1.00 44.50 97 ILE A CA 1
ATOM 824 C C . ILE A 1 97 ? 2.265 11.459 3.502 1.00 44.50 97 ILE A C 1
ATOM 826 O O . ILE A 1 97 ? 1.832 11.709 2.378 1.00 44.50 97 ILE A O 1
ATOM 830 N N . GLU A 1 98 ? 1.891 12.153 4.579 1.00 32.94 98 GLU A N 1
ATOM 831 C CA . GLU A 1 98 ? 1.177 13.420 4.472 1.00 32.94 98 GLU A CA 1
ATOM 832 C C . GLU A 1 98 ? 2.114 14.424 3.794 1.00 32.94 98 GLU A C 1
ATOM 834 O O . GLU A 1 98 ? 3.124 14.841 4.363 1.00 32.94 98 GLU A O 1
ATOM 839 N N . PHE A 1 99 ? 1.773 14.762 2.553 1.00 40.91 99 PHE A N 1
ATOM 840 C CA . PHE A 1 99 ? 2.226 15.945 1.834 1.00 40.91 99 PHE A CA 1
ATOM 841 C C . PHE A 1 99 ? 0.998 16.656 1.269 1.00 40.91 99 PHE A C 1
ATOM 843 O O . PHE A 1 99 ? 0.149 15.962 0.655 1.00 40.91 99 PHE A O 1
#

Foldseek 3Di:
DWDADPNDIDDDDDPPDDCVVPPPVNVVVVVVCVVLVVLLVCCLCCPVVVVPPDDDDPDPVVVVVVVVVSVVVSVVVVVVLVVVCVVVVHPRDPSPPDD

InterPro domains:
  IPR002559 Transposase IS4-like domain [PF01609] (6-76)
  IPR012337 Ribonuclease H-like superfamily [SSF53098] (8-94)